Protein AF-A0A1A8KNS3-F1 (afdb_monomer_lite)

Secondary structure (DSSP, 8-state):
------------------------HHHHHHHHHHHHHHHHHHHHHHHHHHHHT-TTHHHHHHHH---------------

Radius of gyration: 34.94 Å; chains: 1; bounding box: 38×50×126 Å

Foldseek 3Di:
DDDDDDDDDDDDDDDDDDDDDDDDVVVVVVVVVVVVVVVVVVVVVVVVCLCPVDPVNVVVCVVPDDDDPPPPPPPDDDD

InterPro domains:
  IPR059116 ATP P2X receptor-like [PF00864] (1-67)
  IPR059116 ATP P2X receptor-like [PTHR10125] (1-71)

Sequence (79 aa):
KRTLLKVFGIRFDIIVKSLARKFDIIPTLTAIGSGVGIFGVATVVCDLVLLYLLPKREFYKNMKFKYTDTEVQNPDSEA

pLDDT: mean 75.33, std 16.73, range [40.62, 95.94]

Structure (mmCIF, N/CA/C/O backbone):
data_AF-A0A1A8KNS3-F1
#
_entry.id   AF-A0A1A8KNS3-F1
#
loop_
_atom_site.group_PDB
_atom_site.id
_atom_site.type_symbol
_atom_site.label_atom_id
_atom_site.label_alt_id
_atom_site.label_comp_id
_atom_site.label_asym_id
_atom_site.label_entity_id
_atom_site.label_seq_id
_atom_site.pdbx_PDB_ins_code
_atom_site.Cartn_x
_atom_site.Cartn_y
_atom_site.Cartn_z
_atom_site.occupancy
_atom_site.B_iso_or_equiv
_atom_site.auth_seq_id
_atom_site.auth_comp_id
_atom_site.auth_asym_id
_atom_site.auth_atom_id
_atom_sit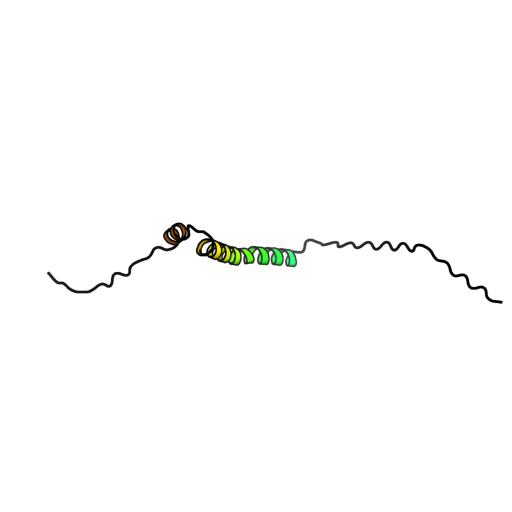e.pdbx_PDB_model_num
ATOM 1 N N . LYS A 1 1 ? -4.795 -16.010 -65.969 1.00 61.38 1 LYS A N 1
ATOM 2 C CA . LYS A 1 1 ? -5.420 -16.853 -64.915 1.00 61.38 1 LYS A CA 1
ATOM 3 C C . LYS A 1 1 ? -4.778 -16.490 -63.579 1.00 61.38 1 LYS A C 1
ATOM 5 O O . LYS A 1 1 ? -3.560 -16.394 -63.553 1.00 61.38 1 LYS A O 1
ATOM 10 N N . ARG A 1 2 ? -5.552 -16.222 -62.519 1.00 77.12 2 ARG A N 1
ATOM 11 C CA . ARG A 1 2 ? -5.019 -15.976 -61.165 1.00 77.12 2 ARG A CA 1
ATOM 12 C C . ARG A 1 2 ? -5.505 -17.078 -60.238 1.00 77.12 2 ARG A C 1
ATOM 14 O O . ARG A 1 2 ? -6.683 -17.420 -60.281 1.00 77.12 2 ARG A O 1
ATOM 21 N N . THR A 1 3 ? -4.605 -17.594 -59.416 1.00 73.44 3 THR A N 1
ATOM 22 C CA . THR A 1 3 ? -4.912 -18.626 -58.427 1.00 73.44 3 THR A CA 1
ATOM 23 C C . THR A 1 3 ? -4.813 -17.984 -57.052 1.00 73.44 3 THR A C 1
ATOM 25 O O . THR A 1 3 ? -3.756 -17.477 -56.686 1.00 73.44 3 THR A O 1
ATOM 28 N N . LEU A 1 4 ? -5.924 -17.958 -56.318 1.00 82.25 4 LEU A N 1
ATOM 29 C CA . LEU A 1 4 ? -5.973 -17.514 -54.927 1.00 82.25 4 LEU A CA 1
ATOM 30 C C . LEU A 1 4 ? -6.032 -18.745 -54.029 1.00 82.25 4 LEU A C 1
ATOM 32 O O . LEU A 1 4 ? -6.906 -19.592 -54.191 1.00 82.25 4 LEU A O 1
ATOM 36 N N . LEU A 1 5 ? -5.101 -18.824 -53.083 1.00 81.88 5 LEU A N 1
ATOM 37 C CA . LEU A 1 5 ? -5.041 -19.877 -52.077 1.00 81.88 5 LEU A CA 1
ATOM 38 C C . LEU A 1 5 ? -5.309 -19.259 -50.710 1.00 81.88 5 LEU A C 1
ATOM 40 O O . LEU A 1 5 ? -4.634 -18.317 -50.296 1.00 81.88 5 LEU A O 1
ATOM 44 N N . LYS A 1 6 ? -6.317 -19.793 -50.019 1.00 77.06 6 LYS A N 1
ATOM 45 C CA . LYS A 1 6 ? -6.677 -19.402 -48.658 1.00 77.06 6 LYS A CA 1
ATOM 46 C C . LYS A 1 6 ? -6.174 -20.483 -47.715 1.00 77.06 6 LYS A C 1
ATOM 48 O O . LYS A 1 6 ? -6.650 -21.612 -47.769 1.00 77.06 6 LYS A O 1
ATOM 53 N N . VAL A 1 7 ? -5.205 -20.132 -46.879 1.00 87.00 7 VAL A N 1
ATOM 54 C CA . VAL A 1 7 ? -4.581 -21.063 -45.937 1.00 87.00 7 VAL A CA 1
ATOM 55 C C . VAL A 1 7 ? -4.915 -20.622 -44.523 1.00 87.00 7 VAL A C 1
ATOM 57 O O . VAL A 1 7 ? -4.833 -19.437 -44.196 1.00 87.00 7 VAL A O 1
ATOM 60 N N . PHE A 1 8 ? -5.295 -21.586 -43.695 1.00 86.69 8 PHE A N 1
ATOM 61 C CA . PHE A 1 8 ? -5.572 -21.393 -42.282 1.00 86.69 8 PHE A CA 1
ATOM 62 C C . PHE A 1 8 ? -4.506 -22.145 -41.499 1.00 86.69 8 PHE A C 1
ATOM 64 O O . PHE A 1 8 ? -4.240 -23.314 -41.763 1.00 86.69 8 PHE A O 1
ATOM 71 N N . GLY A 1 9 ? -3.866 -21.450 -40.571 1.00 91.25 9 GLY A N 1
ATOM 72 C CA . GLY A 1 9 ? -2.792 -21.989 -39.757 1.00 91.25 9 GLY A CA 1
ATOM 73 C C . GLY A 1 9 ? -2.776 -21.300 -38.406 1.00 91.25 9 GLY A C 1
ATOM 74 O O . GLY A 1 9 ? -3.359 -20.226 -38.232 1.00 91.25 9 GLY A O 1
ATOM 75 N N . ILE A 1 10 ? -2.119 -21.938 -37.447 1.00 90.12 10 ILE A N 1
ATOM 76 C CA . ILE A 1 10 ? -2.011 -21.420 -36.089 1.00 90.12 10 ILE A CA 1
ATOM 77 C C . ILE A 1 10 ? -0.969 -20.299 -36.091 1.00 90.12 10 ILE A C 1
ATOM 79 O O . ILE A 1 10 ? 0.155 -20.487 -36.554 1.00 90.12 10 ILE A O 1
ATOM 83 N N . ARG A 1 11 ? -1.350 -19.120 -35.591 1.00 87.19 11 ARG A N 1
ATOM 84 C CA . ARG A 1 11 ? -0.423 -18.010 -35.352 1.00 87.19 11 ARG A CA 1
ATOM 85 C C . ARG A 1 11 ? -0.038 -18.028 -33.882 1.00 87.19 11 ARG A C 1
ATOM 87 O O . ARG A 1 11 ? -0.877 -17.767 -33.028 1.00 87.19 11 ARG A O 1
ATOM 94 N N . PHE A 1 12 ? 1.214 -18.365 -33.606 1.00 88.44 12 PHE A N 1
ATOM 95 C CA . PHE A 1 12 ? 1.768 -18.282 -32.262 1.00 88.44 12 PHE A CA 1
ATOM 96 C C . PHE A 1 12 ? 2.353 -16.887 -32.063 1.00 88.44 12 PHE A C 1
ATOM 98 O O . PHE A 1 12 ? 3.347 -16.541 -32.698 1.00 88.44 12 PHE A O 1
ATOM 105 N N . ASP A 1 13 ? 1.714 -16.093 -31.209 1.00 86.69 13 ASP A N 1
ATOM 106 C CA . ASP A 1 13 ? 2.214 -14.788 -30.785 1.00 86.69 13 ASP A CA 1
ATOM 107 C C . ASP A 1 13 ? 2.741 -14.911 -29.351 1.00 86.69 13 ASP A C 1
ATOM 109 O O . ASP A 1 13 ? 1.980 -15.137 -28.407 1.00 86.69 13 ASP A O 1
ATOM 113 N N . ILE A 1 14 ? 4.064 -14.859 -29.196 1.00 86.56 14 ILE A N 1
ATOM 114 C CA . ILE A 1 14 ? 4.732 -15.017 -27.9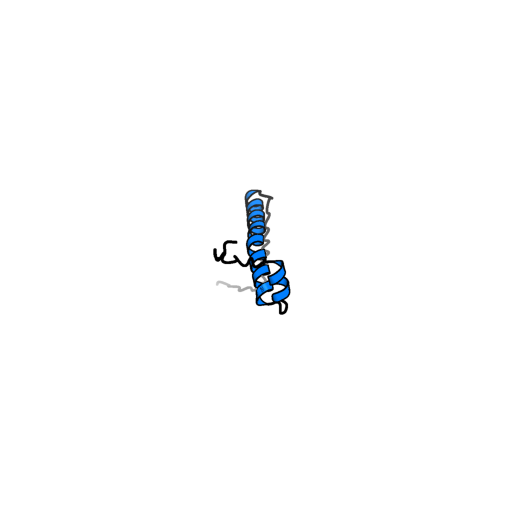03 1.00 86.56 14 ILE A CA 1
ATOM 115 C C . ILE A 1 14 ? 5.018 -13.619 -27.358 1.00 86.56 14 ILE A C 1
ATOM 117 O O . ILE A 1 14 ? 6.085 -13.045 -27.573 1.00 86.56 14 ILE A O 1
ATOM 121 N N . ILE A 1 15 ? 4.043 -13.066 -26.638 1.00 87.12 15 ILE A N 1
ATOM 122 C CA . ILE A 1 15 ? 4.164 -11.752 -26.005 1.00 87.12 15 ILE A CA 1
ATOM 123 C C . ILE A 1 15 ? 4.759 -11.930 -24.609 1.00 87.12 15 ILE A C 1
ATOM 125 O O . ILE A 1 15 ? 4.059 -12.273 -23.654 1.00 87.12 15 ILE A O 1
ATOM 129 N N . VAL A 1 16 ? 6.055 -11.660 -24.472 1.00 82.94 16 VAL A N 1
ATOM 130 C CA . VAL A 1 16 ? 6.728 -11.643 -23.168 1.00 82.94 16 VAL A CA 1
ATOM 131 C C . VAL A 1 16 ? 6.673 -10.228 -22.599 1.00 82.94 16 VAL A C 1
ATOM 133 O O . VAL A 1 16 ? 7.275 -9.304 -23.140 1.00 82.94 16 VAL A O 1
ATOM 136 N N . LYS A 1 17 ? 5.947 -10.045 -21.492 1.00 85.25 17 LYS A N 1
ATOM 137 C CA . LYS A 1 17 ? 5.933 -8.788 -20.733 1.00 85.25 17 LYS A CA 1
ATOM 138 C C . LYS A 1 17 ? 6.864 -8.919 -19.537 1.00 85.25 17 LYS A C 1
ATOM 140 O O . LYS A 1 17 ? 6.571 -9.659 -18.604 1.00 85.25 17 LYS A O 1
ATOM 145 N N . SER A 1 18 ? 7.961 -8.175 -19.551 1.00 74.88 18 SER A N 1
ATOM 146 C CA . SER A 1 18 ? 8.853 -8.046 -18.401 1.00 74.88 18 SER A CA 1
ATOM 147 C C . SER A 1 18 ? 8.716 -6.655 -17.794 1.00 74.88 18 SER A C 1
ATOM 149 O O . SER A 1 18 ? 8.894 -5.656 -18.490 1.00 74.88 18 SER A O 1
ATOM 151 N N . LEU A 1 19 ? 8.443 -6.580 -16.493 1.00 81.44 19 LEU A N 1
ATOM 152 C CA . LEU A 1 19 ? 8.548 -5.342 -15.723 1.00 81.44 19 LEU A CA 1
ATOM 153 C C . LEU A 1 19 ? 9.786 -5.442 -14.832 1.00 81.44 19 LEU A C 1
ATOM 155 O O . LEU A 1 19 ? 9.760 -6.105 -13.800 1.00 81.44 19 LEU A O 1
ATOM 159 N N . ALA A 1 20 ? 10.872 -4.788 -15.238 1.00 77.25 20 ALA A N 1
ATOM 160 C CA . ALA A 1 20 ? 12.036 -4.601 -14.382 1.00 77.25 20 ALA A CA 1
ATOM 161 C C . ALA A 1 20 ? 11.832 -3.322 -13.562 1.00 77.25 20 ALA A C 1
ATOM 163 O O . ALA A 1 20 ? 11.692 -2.235 -14.123 1.00 77.25 20 ALA A O 1
ATOM 164 N N . ARG A 1 21 ? 11.791 -3.441 -12.233 1.00 79.06 21 ARG A N 1
ATOM 165 C CA . ARG A 1 21 ? 11.712 -2.291 -11.327 1.00 79.06 21 ARG A CA 1
ATOM 166 C C . ARG A 1 21 ? 13.036 -2.177 -10.580 1.00 79.06 21 ARG A C 1
ATOM 168 O O . ARG A 1 21 ? 13.508 -3.152 -10.003 1.00 79.06 21 ARG A O 1
ATOM 175 N N . LYS A 1 22 ? 13.643 -0.994 -10.609 1.00 83.31 22 LYS A N 1
ATOM 176 C CA . LYS A 1 22 ? 14.812 -0.660 -9.790 1.00 83.31 22 LYS A CA 1
ATOM 177 C C . LYS A 1 22 ? 14.323 -0.120 -8.446 1.00 83.31 22 LYS A C 1
ATOM 179 O O . LYS A 1 22 ? 13.279 0.529 -8.402 1.00 83.31 22 LYS A O 1
ATOM 184 N N . PHE A 1 23 ? 15.062 -0.383 -7.368 1.00 83.75 23 PHE A N 1
ATOM 185 C CA . PHE A 1 23 ? 14.806 0.279 -6.091 1.00 83.75 23 PHE A CA 1
ATOM 186 C C . PHE A 1 23 ? 14.952 1.794 -6.274 1.00 83.75 23 PHE A C 1
ATOM 188 O O . PHE A 1 23 ? 16.011 2.275 -6.681 1.00 83.75 23 PHE A O 1
ATOM 195 N N . ASP A 1 24 ? 13.869 2.514 -6.006 1.00 86.88 24 ASP A N 1
ATOM 1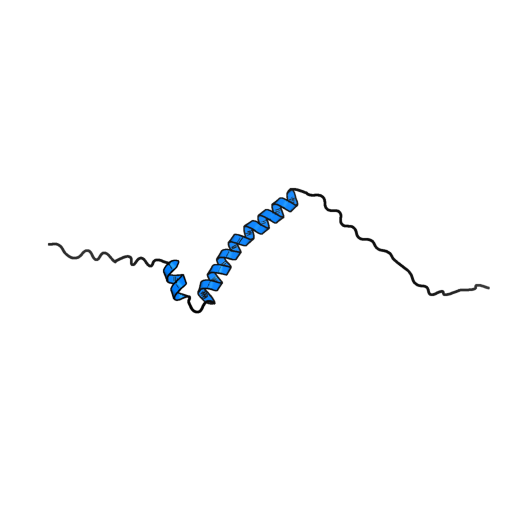96 C CA . ASP A 1 24 ? 13.803 3.968 -6.034 1.00 86.88 24 ASP A CA 1
ATOM 197 C C . ASP A 1 24 ? 13.254 4.441 -4.687 1.00 86.88 24 ASP A C 1
ATOM 199 O O . ASP A 1 24 ? 12.270 3.906 -4.161 1.00 86.88 24 ASP A O 1
ATOM 203 N N . ILE A 1 25 ? 13.933 5.422 -4.103 1.00 91.38 25 ILE A N 1
ATOM 204 C CA . ILE A 1 25 ? 13.637 5.920 -2.767 1.00 91.38 25 ILE A CA 1
ATOM 205 C C . ILE A 1 25 ? 12.323 6.698 -2.728 1.00 91.38 25 ILE A C 1
ATOM 207 O O . ILE A 1 25 ? 11.624 6.632 -1.721 1.00 91.38 25 ILE A O 1
ATOM 211 N N . ILE A 1 26 ? 11.944 7.360 -3.825 1.00 92.56 26 ILE A N 1
ATOM 212 C CA . ILE A 1 26 ? 10.709 8.150 -3.908 1.00 92.56 26 ILE A CA 1
ATOM 213 C C . ILE A 1 26 ? 9.469 7.252 -3.725 1.00 92.56 26 ILE A C 1
ATOM 215 O O . ILE A 1 26 ? 8.741 7.452 -2.751 1.00 92.56 26 ILE A O 1
ATOM 219 N N . PRO A 1 27 ? 9.231 6.213 -4.556 1.00 90.88 27 PRO A N 1
ATOM 220 C CA . PRO A 1 27 ? 8.074 5.335 -4.382 1.00 90.88 27 PRO A CA 1
ATOM 221 C C . PRO A 1 27 ? 8.153 4.502 -3.099 1.00 90.88 27 PRO A C 1
ATOM 223 O O . PRO A 1 27 ? 7.117 4.174 -2.523 1.00 90.88 27 PRO A O 1
ATOM 226 N N . THR A 1 28 ? 9.358 4.184 -2.622 1.00 94.00 28 THR A N 1
ATOM 227 C CA . THR A 1 28 ? 9.535 3.460 -1.356 1.00 94.00 28 THR A CA 1
ATOM 228 C C . THR A 1 28 ? 9.087 4.310 -0.171 1.00 94.00 28 THR A C 1
ATOM 230 O O . THR A 1 28 ? 8.318 3.841 0.667 1.00 94.00 28 THR A O 1
ATOM 233 N N . LEU A 1 29 ? 9.515 5.573 -0.112 1.00 95.19 29 LEU A N 1
ATOM 234 C CA . LEU A 1 29 ? 9.134 6.484 0.962 1.00 95.19 29 LEU A CA 1
ATOM 235 C C . LEU A 1 29 ? 7.634 6.792 0.923 1.00 95.19 29 LEU A C 1
ATOM 237 O O . LEU A 1 29 ? 6.997 6.815 1.972 1.00 95.19 29 LEU A O 1
ATOM 241 N N . THR A 1 30 ? 7.045 6.954 -0.266 1.00 94.06 30 THR A N 1
ATOM 242 C CA . THR A 1 30 ? 5.589 7.103 -0.413 1.00 94.06 30 THR A CA 1
ATOM 243 C C . THR A 1 30 ? 4.840 5.866 0.086 1.00 94.06 30 THR A C 1
ATOM 245 O O . THR A 1 30 ? 3.863 6.004 0.822 1.00 94.06 30 THR A O 1
ATOM 248 N N . ALA A 1 31 ? 5.308 4.660 -0.251 1.00 93.75 31 ALA A N 1
ATOM 249 C CA . ALA A 1 31 ? 4.703 3.420 0.230 1.00 93.75 31 ALA A CA 1
ATOM 250 C C . ALA A 1 31 ? 4.769 3.323 1.762 1.00 93.75 31 ALA A C 1
ATOM 252 O O . ALA A 1 31 ? 3.749 3.057 2.398 1.00 93.75 31 ALA A O 1
ATOM 253 N N . ILE A 1 32 ? 5.923 3.627 2.363 1.00 95.94 32 ILE A N 1
ATOM 254 C CA . ILE A 1 32 ? 6.086 3.632 3.822 1.00 95.94 32 ILE A CA 1
ATOM 255 C C . ILE A 1 32 ? 5.199 4.700 4.462 1.00 95.94 32 ILE A C 1
ATOM 257 O O . ILE A 1 32 ? 4.465 4.386 5.389 1.00 95.94 32 ILE A O 1
ATOM 261 N N . GLY A 1 33 ? 5.206 5.935 3.957 1.00 95.94 33 GLY A N 1
ATOM 262 C CA . GLY A 1 33 ? 4.377 7.018 4.489 1.00 95.94 33 GLY A CA 1
ATOM 263 C C . GLY A 1 33 ? 2.883 6.689 4.438 1.00 95.94 33 GLY A C 1
ATOM 264 O O . GLY A 1 33 ? 2.174 6.902 5.419 1.00 95.94 33 GLY A O 1
ATOM 265 N N . SER A 1 34 ? 2.415 6.087 3.340 1.00 94.44 34 SER A N 1
ATOM 266 C CA . SER A 1 34 ? 1.026 5.628 3.214 1.00 94.44 34 SER A CA 1
ATOM 267 C C . SER A 1 34 ? 0.696 4.483 4.179 1.00 94.44 34 SER A C 1
ATOM 269 O O . SER A 1 34 ? -0.351 4.500 4.827 1.00 94.44 34 SER A O 1
ATOM 271 N N . GLY A 1 35 ? 1.621 3.531 4.336 1.00 93.94 35 GLY A N 1
ATOM 272 C CA . GLY A 1 35 ? 1.487 2.419 5.269 1.00 93.94 35 GLY A CA 1
ATOM 273 C C . GLY A 1 35 ? 1.503 2.880 6.723 1.00 93.94 35 GLY A C 1
ATOM 274 O O . GLY A 1 35 ? 0.723 2.386 7.521 1.00 93.94 35 GLY A O 1
ATOM 275 N N . VAL A 1 36 ? 2.327 3.866 7.077 1.00 95.19 36 VAL A N 1
ATOM 276 C CA . VAL A 1 36 ? 2.347 4.452 8.423 1.00 95.19 36 VAL A CA 1
ATOM 277 C C . VAL A 1 36 ? 1.070 5.262 8.679 1.00 95.19 36 VAL A C 1
ATOM 279 O O . VAL A 1 36 ? 0.471 5.152 9.747 1.00 95.19 36 VAL A O 1
ATOM 282 N N . GLY A 1 37 ? 0.598 6.024 7.689 1.00 94.75 37 GLY A N 1
ATOM 283 C CA . GLY A 1 37 ? -0.627 6.819 7.802 1.00 94.75 37 GLY A CA 1
ATOM 284 C C . GLY A 1 37 ? -1.877 5.984 8.099 1.00 94.75 37 GLY A C 1
ATOM 285 O O . GLY A 1 37 ? -2.724 6.410 8.887 1.00 94.75 37 GLY A O 1
ATOM 286 N N . ILE A 1 38 ? -1.984 4.768 7.545 1.00 95.56 38 ILE A N 1
ATOM 287 C CA . ILE A 1 38 ? -3.164 3.913 7.759 1.00 95.56 38 ILE A CA 1
ATOM 288 C C . ILE A 1 38 ? -3.315 3.452 9.216 1.00 95.56 38 ILE A C 1
ATOM 290 O O . ILE A 1 38 ? -4.438 3.199 9.657 1.00 95.56 38 ILE A O 1
ATOM 294 N N . PHE A 1 39 ? -2.229 3.403 9.997 1.00 93.19 39 PHE A N 1
ATOM 295 C CA . PHE A 1 39 ? -2.305 3.031 11.413 1.00 93.19 39 PHE A CA 1
ATOM 296 C C . PHE A 1 39 ? -3.145 4.019 12.228 1.00 93.19 39 PHE A C 1
ATOM 298 O O . PHE A 1 39 ? -3.818 3.599 13.166 1.00 93.19 39 PHE A O 1
ATOM 305 N N . GLY A 1 40 ? -3.185 5.300 11.844 1.00 91.50 40 GLY A N 1
ATOM 306 C CA . GLY A 1 40 ? -4.054 6.288 12.491 1.00 91.50 40 GLY A CA 1
ATOM 307 C C . GLY A 1 40 ? -5.546 6.015 12.273 1.00 91.50 40 GLY A C 1
ATOM 308 O O . GLY A 1 40 ? -6.357 6.248 13.162 1.00 91.50 40 GLY A O 1
ATOM 309 N N . VAL A 1 41 ? -5.921 5.473 11.113 1.00 93.00 41 VAL A N 1
ATOM 310 C CA . VAL A 1 41 ? -7.312 5.079 10.830 1.00 93.00 41 VAL A CA 1
ATOM 311 C C . VAL A 1 41 ? -7.637 3.743 11.502 1.00 93.00 41 VAL A C 1
ATOM 313 O O . VAL A 1 41 ? -8.733 3.563 12.031 1.00 93.00 41 VAL A O 1
ATOM 316 N N . ALA A 1 42 ? -6.675 2.817 11.533 1.00 91.81 42 ALA A N 1
ATOM 317 C CA . ALA A 1 42 ? -6.842 1.503 12.145 1.00 91.81 42 ALA A CA 1
ATOM 318 C C . ALA A 1 42 ? -7.200 1.587 13.637 1.00 91.81 42 ALA A C 1
ATOM 320 O O . ALA A 1 42 ? -8.044 0.820 14.098 1.00 91.81 42 ALA A O 1
ATOM 321 N N . THR A 1 43 ? -6.616 2.527 14.388 1.00 89.94 43 THR A N 1
ATOM 322 C CA . THR A 1 43 ? -6.938 2.724 15.812 1.00 89.94 43 THR A CA 1
ATOM 323 C C . THR A 1 43 ? -8.362 3.236 16.017 1.00 89.94 43 THR A C 1
ATOM 325 O O . THR A 1 43 ? -9.065 2.726 16.885 1.00 89.94 43 THR A O 1
ATOM 328 N N . VAL A 1 44 ? -8.829 4.166 15.179 1.00 88.56 44 VAL A N 1
ATOM 329 C CA . VAL A 1 44 ? -10.209 4.679 15.234 1.00 88.56 44 VAL A CA 1
ATOM 330 C C . VAL A 1 44 ? -11.217 3.580 14.907 1.00 88.56 44 VAL A C 1
ATOM 332 O O . VAL A 1 44 ? -12.227 3.439 15.594 1.00 88.56 44 VAL A O 1
ATOM 335 N N . VAL A 1 45 ? -10.937 2.765 13.887 1.00 88.12 45 VAL A N 1
ATOM 336 C CA . VAL A 1 45 ? -11.788 1.617 13.544 1.00 88.12 45 VAL A CA 1
ATOM 337 C C . VAL A 1 45 ? -11.776 0.580 14.669 1.00 88.12 45 VAL A C 1
ATOM 339 O O . VAL A 1 45 ? -12.835 0.083 15.042 1.00 88.12 45 VAL A O 1
ATOM 342 N N . CYS A 1 46 ? -10.610 0.290 15.249 1.00 83.50 46 CYS A N 1
ATOM 343 C CA . CYS A 1 46 ? -10.477 -0.606 16.398 1.00 83.50 46 CYS A CA 1
ATOM 344 C C . CYS A 1 46 ? -11.328 -0.127 17.586 1.00 83.50 46 CYS A C 1
ATOM 346 O O . CYS A 1 46 ? -12.082 -0.911 18.161 1.00 83.50 46 CYS A O 1
ATOM 348 N N . ASP A 1 47 ? -11.285 1.171 17.891 1.00 83.56 47 ASP A N 1
ATOM 349 C CA . ASP A 1 47 ? -12.095 1.788 18.942 1.00 83.56 47 ASP A CA 1
ATOM 350 C C . ASP A 1 47 ? -13.600 1.722 18.642 1.00 83.56 47 ASP A C 1
ATOM 352 O O . ASP A 1 47 ? -14.397 1.413 19.532 1.00 83.56 47 ASP A O 1
ATOM 356 N N . LEU A 1 48 ? -14.002 1.971 17.391 1.00 83.69 48 LEU A N 1
ATOM 357 C CA . LEU A 1 48 ? -15.400 1.883 16.965 1.00 83.69 48 LEU A CA 1
ATOM 358 C C . LEU A 1 48 ? -15.933 0.451 17.119 1.00 83.69 48 LEU A C 1
ATOM 360 O O . LEU A 1 48 ? -17.018 0.245 17.659 1.00 83.69 48 LEU A O 1
ATOM 364 N N . VAL A 1 49 ? -15.154 -0.549 16.708 1.00 82.00 49 VAL A N 1
ATOM 365 C CA . VAL A 1 49 ? -15.495 -1.970 16.877 1.00 82.00 49 VAL A CA 1
ATOM 366 C C . VAL A 1 49 ? -15.618 -2.322 18.361 1.00 82.00 49 VAL A C 1
ATOM 368 O O . VAL A 1 49 ? -16.589 -2.967 18.762 1.00 82.00 49 VAL A O 1
ATOM 371 N N . LEU A 1 50 ? -14.684 -1.866 19.197 1.00 77.19 50 LEU A N 1
ATOM 372 C CA . LEU A 1 50 ? -14.708 -2.147 20.632 1.00 77.19 50 LEU A CA 1
ATOM 373 C C . LEU A 1 50 ? -15.900 -1.536 21.366 1.00 77.19 50 LEU A C 1
ATOM 375 O O . LEU A 1 50 ? -16.442 -2.166 22.276 1.00 77.19 50 LEU A O 1
ATOM 379 N N . LEU A 1 51 ? -16.321 -0.337 20.972 1.00 70.38 51 LEU A N 1
ATOM 380 C CA . LEU A 1 51 ? -17.456 0.343 21.593 1.00 70.38 51 LEU A CA 1
ATOM 381 C C . LEU A 1 51 ? -18.808 -0.180 21.090 1.00 70.38 51 LEU A C 1
ATOM 383 O O . LEU A 1 51 ? -19.755 -0.251 21.878 1.00 70.38 51 LEU A O 1
ATOM 387 N N . TYR A 1 52 ? -18.912 -0.555 19.810 1.00 69.19 52 TYR A N 1
ATOM 388 C CA . TYR A 1 52 ? -20.202 -0.872 19.186 1.00 69.19 52 TYR A CA 1
ATOM 389 C C . TYR A 1 52 ? -20.477 -2.367 18.972 1.00 69.19 52 TYR A C 1
ATOM 391 O O . TYR A 1 52 ? -21.640 -2.761 19.043 1.00 69.19 52 TYR A O 1
ATOM 399 N N . LEU A 1 53 ? -19.463 -3.209 18.732 1.00 65.31 53 LEU A N 1
ATOM 400 C CA . LEU A 1 53 ? -19.663 -4.624 18.369 1.00 65.31 53 LEU A CA 1
ATOM 401 C C . LEU A 1 53 ? -19.436 -5.604 19.525 1.00 65.31 53 LEU A C 1
ATOM 403 O O . LEU A 1 53 ? -20.012 -6.692 19.523 1.00 65.31 53 LEU A O 1
ATOM 407 N N . LEU A 1 54 ? -18.623 -5.250 20.523 1.00 61.91 54 LEU A N 1
ATOM 408 C CA . LEU A 1 54 ? -18.373 -6.134 21.659 1.00 61.91 54 LEU A CA 1
ATOM 409 C C . LEU A 1 54 ? -19.517 -6.060 22.692 1.00 61.91 54 LEU A C 1
ATOM 411 O O . LEU A 1 54 ? -19.783 -4.996 23.255 1.00 61.91 54 LEU A O 1
ATOM 415 N N . PRO A 1 55 ? -20.156 -7.193 23.044 1.00 55.97 55 PRO A N 1
ATOM 416 C CA . PRO A 1 55 ? -21.231 -7.223 24.040 1.00 55.97 55 PRO A CA 1
ATOM 417 C C . PRO A 1 55 ? -20.764 -6.843 25.462 1.00 55.97 55 PRO A C 1
ATOM 419 O O . PRO A 1 55 ? -21.590 -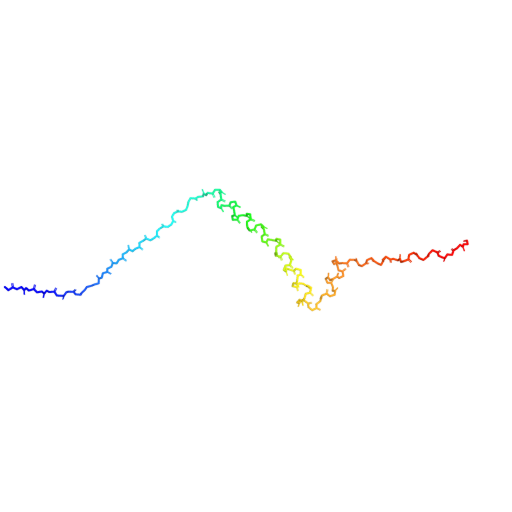6.473 26.291 1.00 55.97 55 PRO A O 1
ATOM 422 N N . LYS A 1 56 ? -19.444 -6.854 25.737 1.00 56.38 56 LYS A N 1
ATOM 423 C CA . LYS A 1 56 ? -18.802 -6.387 26.990 1.00 56.38 56 LYS A CA 1
ATOM 424 C C . LYS A 1 56 ? -18.292 -4.930 26.945 1.00 56.38 56 LYS A C 1
ATOM 426 O O . LYS A 1 56 ? -17.333 -4.579 27.630 1.00 56.38 56 LYS A O 1
ATOM 431 N N . ARG A 1 57 ? -18.949 -4.072 26.166 1.00 58.88 57 ARG A N 1
ATOM 432 C CA . ARG A 1 57 ? -18.714 -2.616 26.055 1.00 58.88 57 ARG A CA 1
ATOM 433 C C . ARG A 1 57 ? -18.522 -1.874 27.390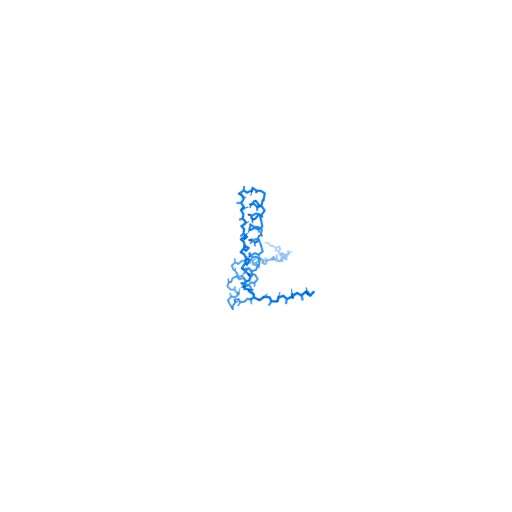 1.00 58.88 57 ARG A C 1
ATOM 435 O O . ARG A 1 57 ? -17.639 -1.028 27.485 1.00 58.88 57 ARG A O 1
ATOM 442 N N . GLU A 1 58 ? -19.262 -2.242 28.437 1.00 56.50 58 GLU A N 1
ATOM 443 C CA . GLU A 1 58 ? -19.146 -1.639 29.779 1.00 56.50 58 GLU A CA 1
ATOM 444 C C . GLU A 1 58 ? -17.753 -1.825 30.412 1.00 56.50 58 GLU A C 1
ATOM 446 O O . GLU A 1 58 ? -17.212 -0.901 31.009 1.00 56.50 58 GLU A O 1
ATOM 451 N N . PHE A 1 59 ? -17.106 -2.982 30.226 1.00 58.53 59 PHE A N 1
ATOM 452 C CA . PHE A 1 59 ? -15.787 -3.240 30.819 1.00 58.53 59 PHE A CA 1
ATOM 453 C C . PHE A 1 59 ? -14.677 -2.410 30.148 1.00 58.53 59 PHE A C 1
ATOM 455 O O . PHE A 1 59 ? -13.783 -1.910 30.827 1.00 58.53 59 PHE A O 1
ATOM 462 N N . TYR A 1 60 ? -14.754 -2.201 28.827 1.00 58.50 60 TYR A N 1
ATOM 463 C CA . TYR A 1 60 ? -13.764 -1.396 28.097 1.00 58.50 60 TYR A CA 1
ATOM 464 C C . TYR A 1 60 ? -14.001 0.118 28.247 1.00 58.50 60 TYR A C 1
ATOM 466 O O . TYR A 1 60 ? -13.046 0.893 28.323 1.00 58.50 60 TYR A O 1
ATOM 474 N N . LYS A 1 61 ? -15.266 0.551 28.359 1.00 58.62 61 LYS A N 1
ATOM 475 C CA . LYS A 1 61 ? -15.641 1.954 28.606 1.00 58.62 61 LYS A CA 1
ATOM 476 C C . LYS A 1 61 ? -15.121 2.455 29.960 1.00 58.62 61 LYS A C 1
ATOM 478 O O . LYS A 1 61 ? -14.559 3.545 30.012 1.00 58.62 61 LYS A O 1
ATOM 483 N N . ASN A 1 62 ? -15.209 1.627 31.004 1.00 59.03 62 ASN A N 1
ATOM 484 C CA . ASN A 1 62 ? -14.752 1.963 32.359 1.00 59.03 62 ASN A CA 1
ATOM 485 C C . ASN A 1 62 ? -13.217 2.006 32.514 1.00 59.03 62 ASN A C 1
ATOM 487 O O . ASN A 1 62 ? -12.711 2.693 33.397 1.00 59.03 62 ASN A O 1
ATOM 491 N N . MET A 1 63 ? -12.454 1.309 31.659 1.00 61.44 63 MET A N 1
ATOM 492 C CA . MET A 1 63 ? -10.983 1.404 31.641 1.00 61.44 63 MET A CA 1
ATOM 493 C C . MET A 1 63 ? -10.467 2.599 30.831 1.00 61.44 63 MET A C 1
ATOM 495 O O . MET A 1 63 ? -9.406 3.133 31.152 1.00 61.44 63 MET A O 1
ATOM 499 N N . LYS A 1 64 ? -11.186 3.014 29.779 1.00 59.69 64 LYS A N 1
ATOM 500 C CA . LYS A 1 64 ? -10.744 4.101 28.890 1.00 59.69 64 LYS A CA 1
ATOM 501 C C . LYS A 1 64 ? -11.196 5.488 29.359 1.00 59.69 64 LYS A C 1
ATOM 503 O O . LYS A 1 64 ? -10.464 6.452 29.155 1.00 59.69 64 LYS A O 1
ATOM 508 N N . PHE A 1 65 ? -12.364 5.596 29.996 1.00 60.28 65 PHE A N 1
ATOM 509 C CA . PHE A 1 65 ? -12.917 6.864 30.471 1.00 60.28 65 PHE A CA 1
ATOM 510 C C . PHE A 1 65 ? -13.073 6.840 31.990 1.00 60.28 65 PHE A C 1
ATOM 512 O O . PHE A 1 65 ? -13.866 6.076 32.532 1.00 60.28 65 PHE A O 1
ATOM 519 N N . LYS A 1 66 ? -12.333 7.710 32.680 1.00 55.62 66 LYS A N 1
ATOM 520 C CA . LYS A 1 66 ? -12.639 8.064 34.066 1.00 55.62 66 LYS A CA 1
ATOM 521 C C . LYS A 1 66 ? -13.667 9.188 34.025 1.00 55.62 66 LYS A C 1
ATOM 523 O O . LYS A 1 66 ? -13.369 10.262 33.510 1.00 55.62 66 LYS A O 1
ATOM 528 N N . TYR A 1 67 ? -14.869 8.933 34.527 1.00 57.16 67 TYR A N 1
ATOM 529 C CA . TYR A 1 67 ? -15.822 10.004 34.790 1.00 57.16 67 TYR A CA 1
ATOM 530 C C . TYR A 1 67 ? -15.315 10.772 36.011 1.00 57.16 67 TYR A C 1
ATOM 532 O O . TYR A 1 67 ? -15.157 10.194 37.083 1.00 57.16 67 TYR A O 1
ATOM 540 N N . THR A 1 68 ? -14.979 12.047 35.821 1.00 50.59 68 THR A N 1
ATOM 541 C CA . THR A 1 68 ? -14.818 12.980 36.934 1.00 50.59 68 THR A CA 1
ATOM 542 C C . THR A 1 68 ? -16.173 13.651 37.101 1.00 50.59 68 THR A C 1
ATOM 544 O O . THR A 1 68 ? -16.623 14.365 36.203 1.00 50.59 68 THR A O 1
ATOM 547 N N . ASP A 1 69 ? -16.846 13.392 38.217 1.00 52.50 69 ASP A N 1
ATOM 548 C CA . ASP A 1 69 ? -17.910 14.278 38.662 1.00 52.50 69 ASP A CA 1
ATOM 549 C C . ASP A 1 69 ? -17.220 15.579 39.067 1.00 52.50 69 ASP A C 1
ATOM 551 O O . ASP A 1 69 ? -16.415 15.622 39.998 1.00 52.50 69 ASP A O 1
ATOM 555 N N . THR A 1 70 ? -17.444 16.640 38.293 1.00 50.84 70 THR A N 1
ATOM 556 C CA . THR A 1 70 ? -17.196 17.984 38.809 1.00 50.84 70 THR A CA 1
ATOM 557 C C . THR A 1 70 ? -18.258 18.191 39.871 1.00 50.84 70 THR A C 1
ATOM 559 O O . THR A 1 70 ? -19.394 18.534 39.548 1.00 50.84 70 THR A O 1
ATOM 562 N N . GLU A 1 71 ? -17.912 17.887 41.123 1.00 49.69 71 GLU A N 1
ATOM 563 C CA . GLU A 1 71 ? -18.707 18.317 42.261 1.00 49.69 71 GLU A CA 1
ATOM 564 C C . GLU A 1 71 ? -18.945 19.816 42.103 1.00 49.69 71 GLU A C 1
ATOM 566 O O . GLU A 1 71 ? -18.017 20.629 42.080 1.00 49.69 71 GLU A O 1
ATOM 571 N N . VAL A 1 72 ? -20.216 20.160 41.925 1.00 50.00 72 VAL A N 1
ATOM 572 C CA . VAL A 1 72 ? -20.718 21.512 42.095 1.00 50.00 72 VAL A CA 1
ATOM 573 C C . VAL A 1 72 ? -20.371 21.887 43.531 1.00 50.00 72 VAL A C 1
ATOM 575 O O . VAL A 1 72 ? -21.042 21.451 44.463 1.00 50.00 72 VAL A O 1
ATOM 578 N N . GLN A 1 73 ? -19.290 22.651 43.716 1.00 44.41 73 GLN A N 1
ATOM 579 C CA . GLN A 1 73 ? -19.024 23.348 44.968 1.00 44.41 73 GLN A CA 1
ATOM 580 C C . GLN A 1 73 ? -20.208 24.280 45.212 1.00 44.41 73 GLN A C 1
ATOM 582 O O . GLN A 1 73 ? -20.300 25.355 44.624 1.00 44.41 73 GLN A O 1
ATOM 587 N N . ASN A 1 74 ? -21.136 23.818 46.040 1.00 44.09 74 ASN A N 1
ATOM 588 C CA . ASN A 1 74 ? -22.166 24.638 46.642 1.00 44.09 74 ASN A CA 1
ATOM 589 C C . ASN A 1 74 ? -21.500 25.326 47.847 1.00 44.09 74 ASN A C 1
ATOM 591 O O . ASN A 1 74 ? -21.104 24.620 48.779 1.00 44.09 74 ASN A O 1
ATOM 595 N N . PRO A 1 75 ? -21.256 26.649 47.827 1.00 51.22 75 PRO A N 1
ATOM 596 C CA . PRO A 1 75 ? -20.531 27.316 48.895 1.00 51.22 75 PRO A CA 1
ATOM 597 C C . PRO A 1 75 ? -21.499 27.702 50.018 1.00 51.22 75 PRO A C 1
ATOM 599 O O . PRO A 1 75 ? -21.692 28.881 50.266 1.00 51.22 75 PRO A O 1
ATOM 602 N N . ASP A 1 76 ? -22.086 26.721 50.703 1.00 55.06 76 ASP A N 1
ATOM 603 C CA . ASP A 1 76 ? -22.930 26.967 51.877 1.00 55.06 76 ASP A CA 1
ATOM 604 C C . ASP A 1 76 ? -22.527 26.029 53.025 1.00 55.06 76 ASP A C 1
ATOM 606 O O . ASP A 1 76 ? -22.988 24.893 53.116 1.00 55.06 76 ASP A O 1
ATOM 610 N N . SER A 1 77 ? -21.624 26.495 53.892 1.00 41.50 77 SER A N 1
ATOM 611 C CA . SER A 1 77 ? -21.879 26.632 55.336 1.00 41.50 77 SER A CA 1
ATOM 612 C C . SER A 1 77 ? -20.574 26.898 56.089 1.00 41.50 77 SER A C 1
ATOM 614 O O . SER A 1 77 ? -19.679 26.062 56.179 1.00 41.50 77 SER A O 1
ATOM 616 N N . GLU A 1 78 ? -20.530 28.094 56.657 1.00 54.22 78 GLU A N 1
ATOM 617 C CA . GLU A 1 78 ? -19.681 28.559 57.750 1.00 54.22 78 GLU A CA 1
ATOM 618 C C . GLU A 1 78 ? -19.950 27.737 59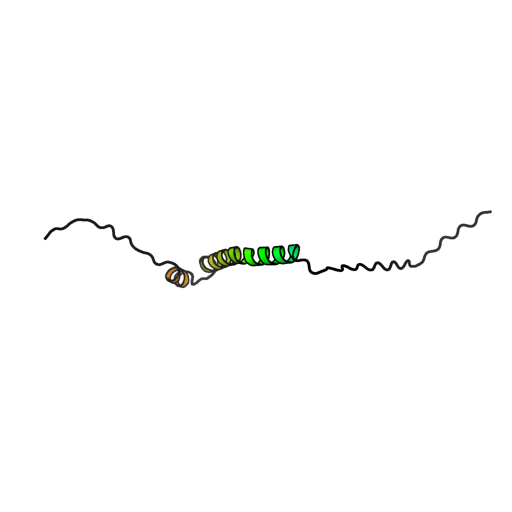.032 1.00 54.22 78 GLU A C 1
ATOM 620 O O . GLU A 1 78 ? -21.115 27.434 59.307 1.00 54.22 78 GLU A O 1
ATOM 625 N N . ALA A 1 79 ? -18.895 27.381 59.784 1.00 40.62 79 ALA A N 1
ATOM 626 C CA . ALA A 1 79 ? -18.828 27.274 61.257 1.00 40.62 79 ALA A CA 1
ATOM 627 C C . ALA A 1 79 ? -17.419 26.846 61.709 1.00 40.62 79 ALA A C 1
ATOM 629 O O . ALA A 1 79 ? -16.964 25.759 61.285 1.00 40.62 79 ALA A O 1
#

Organism: Nothobranchius kuhntae (NCBI:txid321403)